Protein AF-A0AAE3R8W6-F1 (afdb_monomer_lite)

Structure (mmCIF, N/CA/C/O backbone):
data_AF-A0AAE3R8W6-F1
#
_entry.id   AF-A0AAE3R8W6-F1
#
loop_
_atom_site.group_PDB
_atom_site.id
_atom_site.type_symbol
_atom_site.label_atom_id
_atom_site.label_alt_id
_atom_site.label_comp_id
_atom_site.label_asym_id
_atom_site.label_entity_id
_atom_site.label_seq_id
_atom_site.pdbx_PDB_ins_code
_atom_site.Cartn_x
_atom_site.Cartn_y
_atom_site.Cartn_z
_atom_site.occupancy
_atom_site.B_iso_or_equiv
_atom_site.auth_seq_id
_atom_site.auth_comp_id
_atom_site.auth_asym_id
_atom_site.auth_atom_id
_atom_site.pdbx_PDB_model_num
ATOM 1 N N . MET A 1 1 ? -7.572 -11.326 -6.631 1.00 65.31 1 MET A N 1
ATOM 2 C CA . MET A 1 1 ? -7.092 -10.525 -5.493 1.00 65.31 1 MET A CA 1
ATOM 3 C C . MET A 1 1 ? -7.971 -9.291 -5.412 1.00 65.31 1 MET A C 1
ATOM 5 O O . MET A 1 1 ? -8.293 -8.747 -6.461 1.00 65.31 1 MET A O 1
ATOM 9 N N . VAL A 1 2 ? -8.434 -8.920 -4.224 1.00 81.94 2 VAL A N 1
ATOM 10 C CA . VAL A 1 2 ? -9.203 -7.689 -3.988 1.00 81.94 2 VAL A CA 1
ATOM 11 C C . VAL A 1 2 ? -8.358 -6.830 -3.065 1.00 81.94 2 VAL A C 1
ATOM 13 O O . VAL A 1 2 ? -8.003 -7.297 -1.988 1.00 81.94 2 VAL A O 1
ATOM 16 N N . TYR A 1 3 ? -8.030 -5.618 -3.500 1.00 90.38 3 TYR A N 1
ATOM 17 C CA . TYR A 1 3 ? -7.248 -4.633 -2.750 1.00 90.38 3 TYR A CA 1
ATOM 18 C C . TYR A 1 3 ? -8.164 -3.510 -2.271 1.00 90.38 3 TYR A C 1
ATOM 20 O O . TYR A 1 3 ? -9.195 -3.260 -2.894 1.00 90.38 3 TYR A O 1
ATOM 28 N N . SER A 1 4 ? -7.791 -2.816 -1.198 1.00 93.12 4 SER A N 1
ATOM 29 C CA . SER A 1 4 ? -8.507 -1.609 -0.782 1.00 93.12 4 SER A CA 1
ATOM 30 C C . SER A 1 4 ? -8.185 -0.451 -1.711 1.00 93.12 4 SER A C 1
ATOM 32 O O . SER A 1 4 ? -9.083 0.268 -2.147 1.00 93.12 4 SER A O 1
ATOM 34 N N . ASP A 1 5 ? -6.906 -0.312 -2.051 1.00 96.25 5 ASP A N 1
ATOM 35 C CA . ASP A 1 5 ? -6.370 0.802 -2.815 1.00 96.25 5 ASP A CA 1
ATOM 36 C C . ASP A 1 5 ? -5.318 0.309 -3.811 1.00 96.25 5 ASP A C 1
ATOM 38 O O . ASP A 1 5 ? -4.538 -0.598 -3.510 1.00 96.25 5 ASP A O 1
ATOM 42 N N . LEU A 1 6 ? -5.295 0.945 -4.981 1.00 96.62 6 LEU A N 1
ATOM 43 C CA . LEU A 1 6 ? -4.269 0.821 -6.011 1.00 96.62 6 LEU A CA 1
ATOM 44 C C . LEU A 1 6 ? -3.619 2.184 -6.237 1.00 96.62 6 LEU A C 1
ATOM 46 O O . LEU A 1 6 ? -4.319 3.165 -6.474 1.00 96.62 6 LEU A O 1
ATOM 50 N N . ILE A 1 7 ? -2.290 2.238 -6.228 1.00 97.94 7 ILE A N 1
ATOM 51 C CA . ILE A 1 7 ? -1.535 3.443 -6.583 1.00 97.94 7 ILE A CA 1
ATOM 52 C C . ILE A 1 7 ? -1.063 3.346 -8.039 1.00 97.94 7 ILE A C 1
ATOM 54 O O . ILE A 1 7 ? -0.250 2.482 -8.387 1.00 97.94 7 ILE A O 1
ATOM 58 N N . LEU A 1 8 ? -1.569 4.233 -8.894 1.00 96.94 8 LEU A N 1
ATOM 59 C CA . LEU A 1 8 ? -1.177 4.346 -10.300 1.00 96.94 8 LEU A CA 1
ATOM 60 C C . LEU A 1 8 ? 0.229 4.953 -10.444 1.00 96.94 8 LEU A C 1
ATOM 62 O O . LEU A 1 8 ? 0.785 5.487 -9.488 1.00 96.94 8 LEU A O 1
ATOM 66 N N . LEU A 1 9 ? 0.820 4.857 -11.638 1.00 96.00 9 LEU A N 1
ATOM 67 C CA . LEU A 1 9 ? 2.201 5.299 -11.902 1.00 96.00 9 LEU A CA 1
ATOM 68 C C . LEU A 1 9 ? 2.436 6.790 -11.602 1.00 96.00 9 LEU A C 1
ATOM 70 O O . LEU A 1 9 ? 3.530 7.172 -11.191 1.00 96.00 9 LEU A O 1
ATOM 74 N N . ASP A 1 10 ? 1.410 7.622 -11.771 1.00 96.38 10 ASP A N 1
ATOM 75 C CA . ASP A 1 10 ? 1.433 9.060 -11.480 1.00 96.38 10 ASP A CA 1
ATOM 76 C C . ASP A 1 10 ? 1.211 9.393 -9.989 1.00 96.38 10 ASP A C 1
ATOM 78 O O . ASP A 1 10 ? 1.188 10.565 -9.621 1.00 96.38 10 ASP A O 1
ATOM 82 N N . GLY A 1 11 ? 1.057 8.380 -9.128 1.00 97.69 11 GLY A N 1
ATOM 83 C CA . GLY A 1 11 ? 0.721 8.533 -7.710 1.00 97.69 11 GLY A CA 1
ATOM 84 C C . GLY A 1 11 ? -0.778 8.646 -7.432 1.00 97.69 11 GLY A C 1
ATOM 85 O O . GLY A 1 11 ? -1.182 8.740 -6.274 1.00 97.69 11 GLY A O 1
ATOM 86 N N . THR A 1 12 ? -1.640 8.606 -8.450 1.00 98.12 12 THR A N 1
ATOM 87 C CA . THR A 1 12 ? -3.086 8.634 -8.229 1.00 98.12 12 THR A CA 1
ATOM 88 C C . THR A 1 12 ? -3.517 7.396 -7.444 1.00 98.12 12 THR A C 1
ATOM 90 O O . THR A 1 12 ? -3.312 6.257 -7.867 1.00 98.12 12 THR A O 1
ATOM 93 N N . ARG A 1 13 ? -4.157 7.618 -6.294 1.00 97.38 13 ARG A N 1
ATOM 94 C CA . ARG A 1 13 ? -4.795 6.576 -5.485 1.00 97.38 13 ARG A CA 1
ATOM 95 C C . ARG A 1 13 ? -6.180 6.259 -6.046 1.00 97.38 13 ARG A C 1
ATOM 97 O O . ARG A 1 13 ? -7.044 7.130 -6.103 1.00 97.38 13 ARG A O 1
ATOM 104 N N . HIS A 1 14 ? -6.416 5.003 -6.399 1.00 96.81 14 HIS A N 1
ATOM 105 C CA . HIS A 1 14 ? -7.735 4.477 -6.726 1.00 96.81 14 HIS 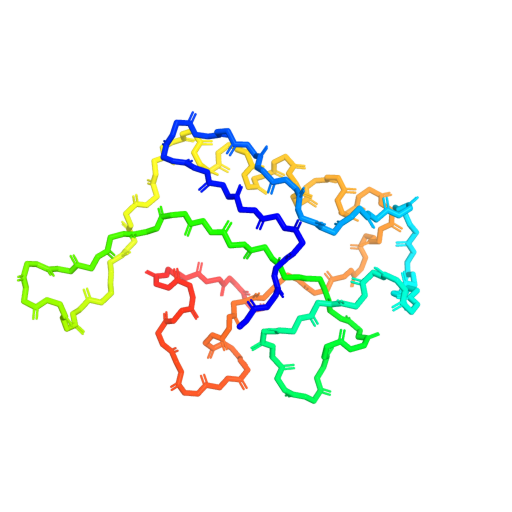A CA 1
ATOM 106 C C . HIS A 1 14 ? -8.231 3.570 -5.597 1.00 96.81 14 HIS A C 1
ATOM 108 O O . HIS A 1 14 ? -7.592 2.567 -5.290 1.00 96.81 14 HIS A O 1
ATOM 114 N N . THR A 1 15 ? -9.372 3.898 -4.991 1.00 95.94 15 THR A N 1
ATOM 115 C CA . THR A 1 15 ? -9.949 3.134 -3.873 1.00 95.94 15 THR A CA 1
ATOM 116 C C . THR A 1 15 ? -11.088 2.244 -4.360 1.00 95.94 15 THR A C 1
ATOM 118 O O . THR A 1 15 ? -12.102 2.745 -4.844 1.00 95.94 15 THR A O 1
ATOM 121 N N . PHE A 1 16 ? -10.944 0.930 -4.186 1.00 94.56 16 PHE A N 1
ATOM 122 C CA . PHE A 1 16 ? -11.987 -0.055 -4.495 1.00 94.56 16 PHE A CA 1
ATOM 123 C C . PHE A 1 16 ? -12.884 -0.339 -3.292 1.00 94.56 16 PHE A C 1
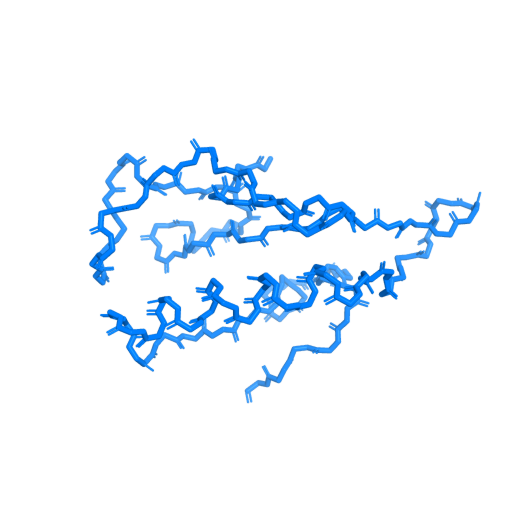ATOM 125 O O . PHE A 1 16 ? -14.097 -0.472 -3.441 1.00 94.56 16 PHE A O 1
ATOM 132 N N . VAL A 1 17 ? -12.284 -0.430 -2.101 1.00 93.81 17 VAL A N 1
ATOM 133 C CA . VAL A 1 17 ? -12.983 -0.742 -0.850 1.00 93.81 17 VAL A CA 1
ATOM 134 C C . VAL A 1 17 ? -12.762 0.403 0.125 1.00 93.81 17 VAL A C 1
ATOM 136 O O . VAL A 1 17 ? -11.644 0.652 0.583 1.00 93.81 17 VAL A O 1
ATOM 139 N N . LYS A 1 18 ? -13.840 1.130 0.420 1.00 92.06 18 LYS A N 1
ATOM 140 C CA . LYS A 1 18 ? -13.809 2.220 1.395 1.00 92.06 18 LYS A CA 1
ATOM 141 C C . LYS A 1 18 ? -13.692 1.640 2.795 1.00 92.06 18 LYS A C 1
ATOM 143 O O . LYS A 1 18 ? -14.381 0.677 3.101 1.00 92.06 18 LYS A O 1
ATOM 148 N N . HIS A 1 19 ? -12.845 2.268 3.601 1.00 90.19 19 HIS A N 1
ATOM 149 C CA . HIS A 1 19 ? -12.708 1.962 5.016 1.00 90.19 19 HIS A CA 1
ATOM 150 C C . HIS A 1 19 ? -13.287 3.116 5.835 1.00 90.19 19 HIS A C 1
ATOM 152 O O . HIS A 1 19 ? -13.182 4.279 5.431 1.00 90.19 19 HIS A O 1
ATOM 158 N N . ASN A 1 20 ? -13.905 2.795 6.963 1.00 94.12 20 ASN A N 1
ATOM 159 C CA . ASN A 1 20 ? -14.456 3.745 7.922 1.00 94.12 20 ASN A CA 1
ATOM 160 C C . ASN A 1 20 ? -13.361 4.378 8.819 1.00 94.12 20 ASN A C 1
ATOM 162 O O . ASN A 1 20 ? -13.647 5.316 9.561 1.00 94.12 20 ASN A O 1
ATOM 166 N N . ASN A 1 21 ? -12.109 3.921 8.663 1.00 92.12 21 ASN A N 1
ATOM 167 C CA . ASN A 1 21 ? -10.907 4.363 9.374 1.00 92.12 21 ASN A CA 1
ATOM 168 C C . ASN A 1 21 ? -10.935 4.082 10.884 1.00 92.12 21 ASN A C 1
ATOM 170 O O . ASN A 1 21 ? -10.461 4.899 11.675 1.00 92.12 21 ASN A O 1
ATOM 174 N N . ASP A 1 22 ? -11.470 2.932 11.287 1.00 92.06 22 A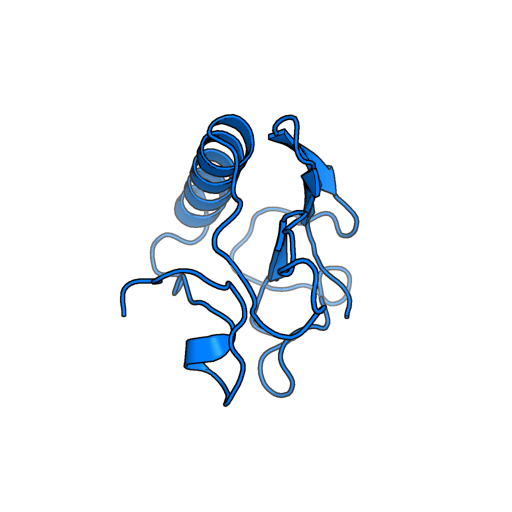SP A N 1
ATOM 175 C CA . ASP A 1 22 ? -11.275 2.389 12.626 1.00 92.06 22 ASP A CA 1
ATOM 176 C C . ASP A 1 22 ? -10.285 1.199 12.634 1.00 92.06 22 ASP A C 1
ATOM 178 O O . ASP A 1 22 ? -9.547 0.960 11.677 1.00 92.06 22 ASP A O 1
ATOM 182 N N . HIS A 1 23 ? -10.165 0.527 13.780 1.00 91.94 23 HIS A N 1
ATOM 183 C CA . HIS A 1 23 ? -9.191 -0.547 14.014 1.00 91.94 23 HIS A CA 1
ATOM 184 C C . HIS A 1 23 ? -9.761 -1.952 13.763 1.00 91.94 23 HIS A C 1
ATOM 186 O O . HIS A 1 23 ? -9.106 -2.951 14.078 1.00 91.94 23 HIS A O 1
ATOM 192 N N . VAL A 1 24 ? -10.984 -2.039 13.247 1.00 91.69 24 VAL A N 1
ATOM 193 C CA . VAL A 1 24 ? -11.708 -3.270 12.947 1.00 91.69 24 VAL A CA 1
ATOM 194 C C . VAL A 1 24 ? -11.842 -3.378 11.428 1.00 91.69 24 VAL A C 1
ATOM 196 O O . VAL A 1 24 ? -11.937 -2.380 10.733 1.00 91.69 24 VAL A O 1
ATOM 199 N N . ILE A 1 25 ? -11.796 -4.601 10.895 1.00 92.69 25 ILE A N 1
ATOM 200 C CA . ILE A 1 25 ? -12.161 -4.848 9.496 1.00 92.69 25 ILE A CA 1
ATOM 201 C C . ILE A 1 25 ? -13.617 -5.292 9.490 1.00 92.69 25 ILE A C 1
ATOM 203 O O . ILE A 1 25 ? -13.937 -6.432 9.845 1.00 92.69 25 ILE A O 1
ATOM 207 N N . ASP A 1 26 ? -14.503 -4.383 9.104 1.00 94.25 26 ASP A N 1
ATOM 208 C CA . ASP A 1 26 ? -15.914 -4.690 8.947 1.00 94.25 26 ASP A CA 1
ATOM 209 C C . ASP A 1 26 ? -16.145 -5.647 7.771 1.00 94.25 26 ASP A C 1
ATOM 211 O O . ASP A 1 26 ? -15.372 -5.737 6.815 1.00 94.25 26 ASP A O 1
ATOM 215 N N . SER A 1 27 ? -17.281 -6.348 7.788 1.00 93.50 27 SER A N 1
ATOM 216 C CA . SER A 1 27 ? -17.641 -7.299 6.723 1.00 93.50 27 SER A CA 1
ATOM 217 C C . SER A 1 27 ? -17.636 -6.697 5.305 1.00 93.50 27 SER A C 1
ATOM 219 O O . SER A 1 27 ? -17.387 -7.424 4.344 1.00 93.50 27 SER A O 1
ATOM 221 N N . PHE A 1 28 ? -17.876 -5.387 5.166 1.00 92.06 28 PHE A N 1
ATOM 222 C CA . PHE A 1 28 ? -17.835 -4.671 3.884 1.00 92.06 28 PHE A CA 1
ATOM 223 C C . PHE A 1 28 ? -16.433 -4.159 3.505 1.00 92.06 28 PHE A C 1
ATOM 225 O O . PHE A 1 28 ? -16.238 -3.724 2.371 1.00 92.06 28 PHE A O 1
ATOM 232 N N . GLU A 1 29 ? -15.468 -4.219 4.424 1.00 94.50 29 GLU A N 1
ATOM 233 C CA . GLU A 1 29 ? -14.082 -3.760 4.248 1.00 94.50 29 GLU A CA 1
ATOM 234 C C . GLU A 1 29 ? -13.125 -4.898 3.881 1.00 94.50 29 GLU A C 1
ATOM 236 O O . GLU A 1 29 ? -11.976 -4.665 3.497 1.00 94.50 29 GLU A O 1
ATOM 241 N N . VAL A 1 30 ? -13.601 -6.144 3.966 1.00 93.19 30 VAL A N 1
ATOM 242 C CA . VAL A 1 30 ? -12.801 -7.337 3.694 1.00 93.19 30 VAL A CA 1
ATOM 243 C C . VAL A 1 30 ? -12.205 -7.280 2.289 1.00 93.19 30 VAL A C 1
ATOM 245 O O . VAL A 1 30 ? -12.896 -7.208 1.271 1.00 93.19 30 VAL A O 1
ATOM 248 N N . THR A 1 31 ? -10.882 -7.392 2.242 1.00 92.44 31 THR A N 1
ATOM 249 C CA . THR A 1 31 ? -10.088 -7.481 1.016 1.00 92.44 31 THR A CA 1
ATOM 250 C C . THR A 1 31 ? -9.443 -8.865 0.927 1.00 92.44 31 THR A C 1
ATOM 252 O O . THR A 1 31 ? -9.273 -9.552 1.928 1.00 92.44 31 THR A O 1
ATOM 255 N N . ASN A 1 32 ? -9.119 -9.324 -0.282 1.00 88.44 32 ASN A N 1
ATOM 256 C CA . ASN A 1 32 ? -8.713 -10.707 -0.539 1.00 88.44 32 ASN A CA 1
ATOM 257 C C . ASN A 1 32 ? -7.372 -10.753 -1.268 1.00 88.44 32 ASN A C 1
ATOM 259 O O . ASN A 1 32 ? -7.349 -10.850 -2.497 1.00 88.44 32 ASN A O 1
ATOM 263 N N . ASP A 1 33 ? -6.267 -10.726 -0.529 1.00 85.00 33 ASP A N 1
ATOM 264 C CA . ASP A 1 33 ? -4.925 -10.876 -1.109 1.00 85.00 33 ASP A CA 1
ATOM 265 C C . ASP A 1 33 ? -4.091 -11.937 -0.382 1.00 85.00 33 ASP A C 1
ATOM 267 O O . ASP A 1 33 ? -3.396 -12.705 -1.049 1.00 85.00 33 ASP A O 1
ATOM 271 N N . MET A 1 34 ? -4.235 -12.076 0.944 1.00 85.38 34 MET A N 1
ATOM 272 C CA . MET A 1 34 ? -3.500 -13.062 1.738 1.00 85.38 34 MET A CA 1
ATOM 273 C C . MET A 1 34 ? -4.432 -14.042 2.479 1.00 85.38 34 MET A C 1
ATOM 275 O O . MET A 1 34 ? -5.041 -13.746 3.511 1.00 85.38 34 MET A O 1
ATOM 279 N N . ALA A 1 35 ? -4.507 -15.268 1.951 1.00 86.62 35 ALA A N 1
ATOM 280 C CA . ALA A 1 35 ? -5.263 -16.366 2.543 1.00 86.62 35 ALA A CA 1
ATOM 281 C C . ALA A 1 35 ? -4.902 -16.594 4.025 1.00 86.62 35 ALA A C 1
ATOM 283 O O . ALA A 1 35 ? -3.740 -16.754 4.386 1.00 86.62 35 ALA A O 1
ATOM 284 N N . GLY A 1 36 ? -5.925 -16.654 4.880 1.00 89.06 36 GLY A N 1
ATOM 285 C CA . GLY A 1 36 ? -5.775 -16.896 6.317 1.00 89.06 36 GLY A CA 1
ATOM 286 C C . GLY A 1 36 ? -5.691 -15.638 7.183 1.00 89.06 36 GLY A C 1
ATOM 287 O O . GLY A 1 36 ? -5.886 -15.757 8.388 1.00 89.06 36 GLY A O 1
ATOM 288 N N . ILE A 1 37 ? -5.478 -14.448 6.601 1.00 90.56 37 ILE A N 1
ATOM 289 C CA . ILE A 1 37 ? -5.447 -13.181 7.360 1.00 90.56 37 ILE A CA 1
ATOM 290 C C . ILE A 1 37 ? -6.341 -12.068 6.790 1.00 90.56 37 ILE A C 1
ATOM 292 O O . ILE A 1 37 ? -6.414 -11.004 7.385 1.00 90.56 37 ILE A O 1
ATOM 296 N N . ASN A 1 38 ? -7.089 -12.319 5.709 1.00 90.94 38 ASN A N 1
ATOM 297 C CA . ASN A 1 38 ? -7.960 -11.325 5.054 1.00 90.94 38 ASN A CA 1
ATOM 298 C C . ASN A 1 38 ? -8.949 -10.587 5.984 1.00 90.94 38 ASN A C 1
ATOM 300 O O . ASN A 1 38 ? -9.317 -9.455 5.701 1.00 90.94 38 ASN A O 1
ATOM 304 N N . LEU A 1 39 ? -9.403 -11.221 7.072 1.00 92.06 39 LEU A N 1
ATOM 305 C CA . LEU A 1 39 ? -10.344 -10.620 8.034 1.00 92.06 39 LEU A CA 1
ATOM 306 C C . LEU A 1 39 ? -9.672 -9.676 9.042 1.00 92.06 39 LEU A C 1
ATOM 308 O O . LEU A 1 39 ? -10.351 -9.080 9.867 1.00 92.06 39 LEU A O 1
ATOM 312 N N . ILE A 1 40 ? -8.343 -9.589 9.021 1.00 91.62 40 ILE A N 1
ATOM 313 C CA . ILE A 1 40 ? -7.542 -8.759 9.928 1.00 91.62 40 ILE A CA 1
ATOM 314 C C . ILE A 1 40 ? -6.511 -7.919 9.164 1.00 91.62 40 ILE A C 1
ATOM 316 O O . ILE A 1 40 ? -5.601 -7.356 9.771 1.00 91.62 40 ILE A O 1
ATOM 320 N N . SER A 1 41 ? -6.604 -7.870 7.832 1.00 93.00 41 SER A N 1
ATOM 321 C CA . SER A 1 41 ? -5.654 -7.165 6.980 1.00 93.00 41 SER A CA 1
ATOM 322 C C . SER A 1 41 ? -6.351 -6.296 5.941 1.00 93.00 41 SER A C 1
ATOM 324 O O . SER A 1 41 ? -7.347 -6.671 5.326 1.00 93.00 41 SER A O 1
ATOM 326 N N . ARG A 1 42 ? -5.746 -5.132 5.706 1.00 92.88 42 ARG A N 1
ATOM 327 C CA . ARG A 1 42 ? -6.034 -4.252 4.577 1.00 92.88 42 ARG A CA 1
ATOM 328 C C . ARG A 1 42 ? -4.923 -4.398 3.545 1.00 92.88 42 ARG A C 1
ATOM 330 O O . ARG A 1 42 ? -3.746 -4.393 3.902 1.00 92.88 42 ARG A O 1
ATOM 337 N N . HIS A 1 43 ? -5.282 -4.511 2.269 1.00 94.50 43 HIS A N 1
ATOM 338 C CA . HIS A 1 43 ? -4.313 -4.754 1.200 1.00 94.50 43 HIS A CA 1
ATOM 339 C C . HIS A 1 43 ? -4.176 -3.542 0.273 1.00 94.50 43 HIS A C 1
ATOM 341 O O . HIS A 1 43 ? -5.110 -3.200 -0.450 1.00 94.50 43 HIS A O 1
ATOM 347 N N . LEU A 1 44 ? -2.991 -2.931 0.265 1.00 94.44 44 LEU A N 1
ATOM 348 C CA . LEU A 1 44 ? -2.591 -1.857 -0.645 1.00 94.44 44 LEU A CA 1
ATOM 349 C C . LEU A 1 44 ? -1.753 -2.441 -1.786 1.00 94.44 44 LEU A C 1
ATOM 351 O O . LEU A 1 44 ? -0.805 -3.186 -1.532 1.00 94.44 44 LEU A O 1
ATOM 355 N N . CYS A 1 45 ? -2.055 -2.076 -3.029 1.00 94.94 45 CYS A N 1
ATOM 356 C CA . CYS A 1 45 ? -1.220 -2.410 -4.178 1.00 94.94 45 CYS A CA 1
ATOM 357 C C . CYS A 1 45 ? -0.774 -1.160 -4.941 1.00 94.94 45 CYS A C 1
ATOM 359 O O . CYS A 1 45 ? -1.318 -0.067 -4.788 1.00 94.94 45 CYS A O 1
ATOM 361 N N . TYR A 1 46 ? 0.246 -1.320 -5.774 1.00 95.31 46 TYR A N 1
ATOM 362 C CA . TYR A 1 46 ? 0.724 -0.289 -6.686 1.00 95.31 46 TYR A CA 1
ATOM 363 C C . TYR A 1 46 ? 0.928 -0.909 -8.069 1.00 95.31 46 TYR A C 1
ATOM 365 O O . TYR A 1 46 ? 1.182 -2.110 -8.186 1.00 95.31 46 TYR A O 1
ATOM 373 N N . VAL A 1 47 ? 0.796 -0.102 -9.122 1.00 93.31 47 VAL A N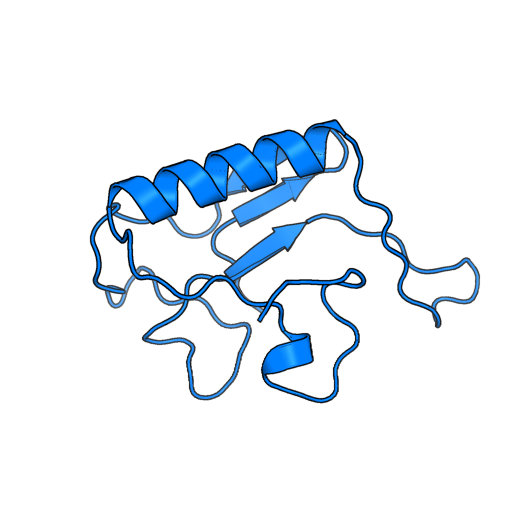 1
ATOM 374 C CA . VAL A 1 47 ? 1.128 -0.534 -10.483 1.00 93.31 47 VAL A CA 1
ATOM 375 C C . VAL A 1 47 ? 2.643 -0.671 -10.576 1.00 93.31 47 VAL A C 1
ATOM 377 O O . VAL A 1 47 ? 3.355 0.330 -10.523 1.00 93.31 47 VAL A O 1
ATOM 380 N N . GLY A 1 48 ? 3.115 -1.910 -10.668 1.00 86.69 48 GLY A N 1
ATOM 381 C CA . GLY A 1 48 ? 4.522 -2.242 -10.843 1.00 86.69 48 GLY A CA 1
ATOM 382 C C . GLY A 1 48 ? 4.805 -2.821 -12.224 1.00 86.69 48 GLY A C 1
ATOM 383 O O . GLY A 1 48 ? 3.904 -3.299 -12.915 1.00 86.69 48 GLY A O 1
ATOM 384 N N . GLU A 1 49 ? 6.073 -2.801 -12.599 1.00 79.06 49 GLU A N 1
ATOM 385 C CA . GLU A 1 49 ? 6.582 -3.430 -13.805 1.00 79.06 49 GLU A CA 1
ATOM 386 C C . GLU A 1 49 ? 7.204 -4.791 -13.483 1.00 79.06 49 GLU A C 1
ATOM 388 O O . GLU A 1 49 ? 7.620 -5.103 -12.363 1.00 79.06 49 GLU A O 1
ATOM 393 N N . ILE A 1 50 ? 7.267 -5.615 -14.515 1.00 78.31 50 ILE A N 1
ATOM 394 C CA . ILE A 1 50 ? 8.035 -6.848 -14.554 1.00 78.31 50 ILE A CA 1
ATOM 395 C C . ILE A 1 50 ? 9.067 -6.677 -15.669 1.00 78.31 50 ILE A C 1
ATOM 397 O O . ILE A 1 50 ? 8.828 -5.920 -16.611 1.00 78.31 50 ILE A O 1
ATOM 401 N N . ASP A 1 51 ? 10.228 -7.319 -15.556 1.00 76.06 51 ASP A N 1
ATOM 402 C CA . ASP A 1 51 ? 11.247 -7.244 -16.604 1.00 76.06 51 ASP A CA 1
ATOM 403 C C . ASP A 1 51 ? 10.686 -7.619 -17.992 1.00 76.06 51 ASP A C 1
ATOM 405 O O . ASP A 1 51 ? 9.641 -8.255 -18.119 1.00 76.06 51 ASP A O 1
ATOM 409 N N . SER A 1 52 ? 11.397 -7.266 -19.064 1.00 73.94 52 SER A N 1
ATOM 410 C CA . SER A 1 52 ? 10.954 -7.532 -20.444 1.00 73.94 52 SER A CA 1
ATOM 411 C C . SER A 1 52 ? 10.732 -9.018 -20.756 1.00 73.94 52 SER A C 1
ATOM 413 O O . SER A 1 52 ? 10.070 -9.352 -21.737 1.00 73.94 52 SER A O 1
ATOM 415 N N . SER A 1 53 ? 11.274 -9.916 -19.926 1.00 78.00 53 SER A N 1
ATOM 416 C CA . SER A 1 53 ? 11.050 -11.358 -20.020 1.00 78.00 53 SER A CA 1
ATOM 417 C C . SER A 1 53 ? 9.802 -11.847 -19.270 1.00 78.00 53 SER A C 1
ATOM 419 O O . SER A 1 53 ? 9.461 -13.027 -19.372 1.00 78.00 53 SER A O 1
ATOM 421 N N . HIS A 1 54 ? 9.109 -10.954 -18.556 1.00 69.38 54 HIS A N 1
ATOM 422 C CA . HIS A 1 54 ? 7.975 -11.217 -17.672 1.00 69.38 54 HIS A CA 1
ATOM 423 C C . HIS A 1 54 ? 8.273 -12.285 -16.600 1.00 69.38 54 HIS A C 1
ATOM 425 O O . HIS A 1 54 ? 7.403 -13.086 -16.248 1.00 69.38 54 HIS A O 1
ATOM 431 N N . LYS A 1 55 ? 9.501 -12.323 -16.072 1.00 74.75 55 LYS A N 1
ATOM 432 C CA . LYS A 1 55 ? 9.946 -13.307 -15.067 1.00 74.75 55 LYS A CA 1
ATOM 433 C C . LYS A 1 55 ? 10.469 -12.687 -13.783 1.00 74.75 55 LYS A C 1
ATOM 435 O O . LYS A 1 55 ? 10.322 -13.306 -12.731 1.00 74.75 55 LYS A O 1
ATOM 440 N N . ILE A 1 56 ? 11.103 -11.520 -13.858 1.00 76.50 56 ILE A N 1
ATOM 441 C CA . ILE A 1 56 ? 11.770 -10.896 -12.717 1.00 76.50 56 ILE A CA 1
ATOM 442 C C . ILE A 1 56 ? 10.940 -9.694 -12.260 1.00 76.50 56 ILE A C 1
ATOM 444 O O . ILE A 1 56 ? 10.858 -8.699 -12.982 1.00 76.50 56 ILE A O 1
ATOM 448 N N . PRO A 1 57 ? 10.317 -9.768 -11.074 1.00 79.75 57 PRO A N 1
ATOM 449 C CA . PRO A 1 57 ? 9.656 -8.620 -10.478 1.00 79.75 57 PRO A CA 1
ATOM 450 C C . PRO A 1 57 ? 10.696 -7.582 -10.042 1.00 79.75 57 PRO A C 1
ATOM 452 O O . PRO A 1 57 ? 11.695 -7.930 -9.411 1.00 79.75 57 PRO A O 1
ATOM 455 N N . LEU A 1 58 ? 10.451 -6.314 -10.372 1.00 84.56 58 LEU A N 1
ATOM 456 C CA . LEU A 1 58 ? 11.350 -5.197 -10.081 1.00 84.56 58 LEU A CA 1
ATOM 457 C C . LEU A 1 58 ? 10.671 -4.204 -9.130 1.00 84.56 58 LEU A C 1
ATOM 459 O O . LEU A 1 58 ? 9.455 -4.009 -9.189 1.00 84.56 58 LEU A O 1
ATOM 463 N N . ASP A 1 59 ? 11.452 -3.546 -8.269 1.00 89.69 59 ASP A N 1
ATOM 464 C CA . ASP A 1 59 ? 10.977 -2.333 -7.597 1.00 89.69 59 ASP A CA 1
ATOM 465 C C . ASP A 1 59 ? 10.971 -1.189 -8.614 1.00 89.69 59 ASP A C 1
ATOM 467 O O . ASP A 1 59 ? 11.987 -0.539 -8.856 1.00 89.69 59 ASP A O 1
ATOM 471 N N . SER A 1 60 ? 9.824 -0.989 -9.256 1.00 90.62 60 SER A N 1
ATOM 472 C CA . SER A 1 60 ? 9.607 0.044 -10.269 1.00 90.62 60 SER A CA 1
ATOM 473 C C . SER A 1 60 ? 8.789 1.222 -9.735 1.00 90.62 60 SER A C 1
ATOM 475 O O . SER A 1 60 ? 8.141 1.920 -10.516 1.00 90.62 60 SER A O 1
ATOM 477 N N . ARG A 1 61 ? 8.719 1.404 -8.409 1.00 95.12 61 ARG A N 1
ATOM 478 C CA . ARG A 1 61 ? 7.883 2.460 -7.832 1.00 95.12 61 ARG A CA 1
ATOM 479 C C . ARG A 1 61 ? 8.402 3.832 -8.240 1.00 95.12 61 ARG A C 1
ATOM 481 O O . ARG A 1 61 ? 9.582 4.141 -8.075 1.00 95.12 61 ARG A O 1
ATOM 488 N N . THR A 1 62 ? 7.502 4.680 -8.722 1.00 96.25 62 THR A N 1
ATOM 489 C CA . THR A 1 62 ? 7.805 6.092 -8.961 1.00 96.25 62 THR A CA 1
ATOM 490 C C . THR A 1 62 ? 7.885 6.855 -7.638 1.00 96.25 62 THR A C 1
ATOM 492 O O . THR A 1 62 ? 7.354 6.426 -6.609 1.00 96.25 62 THR A O 1
ATOM 495 N N . LEU A 1 63 ? 8.520 8.030 -7.646 1.00 97.62 63 LEU A N 1
ATOM 496 C CA . LEU A 1 63 ? 8.558 8.901 -6.464 1.00 97.62 63 LEU A CA 1
ATOM 497 C C . LEU A 1 63 ? 7.148 9.308 -6.016 1.00 97.62 63 LEU A C 1
ATOM 499 O O . LEU A 1 63 ? 6.886 9.400 -4.818 1.00 97.62 63 LEU A O 1
ATOM 503 N N . GLN A 1 64 ? 6.235 9.505 -6.969 1.00 97.88 64 GLN A N 1
ATOM 504 C CA . GLN A 1 64 ? 4.837 9.816 -6.689 1.00 97.88 64 GLN A CA 1
ATOM 505 C C . GLN A 1 64 ? 4.150 8.639 -5.992 1.00 97.88 64 GLN A C 1
ATOM 507 O O . GLN A 1 64 ? 3.506 8.837 -4.967 1.00 97.88 64 GLN A O 1
ATOM 512 N N . GLN A 1 65 ? 4.365 7.407 -6.468 1.00 98.06 65 GLN A N 1
ATOM 513 C CA . GLN A 1 65 ? 3.831 6.213 -5.811 1.00 98.06 65 GLN A CA 1
ATOM 514 C C . GLN A 1 65 ? 4.346 6.047 -4.380 1.00 98.06 65 GLN A C 1
ATOM 516 O O . GLN A 1 65 ? 3.572 5.702 -3.488 1.00 98.06 65 GLN A O 1
ATOM 521 N N . ILE A 1 66 ? 5.638 6.298 -4.152 1.00 97.62 66 ILE A N 1
ATOM 522 C CA . ILE A 1 66 ? 6.237 6.245 -2.813 1.00 97.62 66 ILE A CA 1
ATOM 523 C C . ILE A 1 66 ? 5.592 7.291 -1.900 1.00 97.62 66 ILE A C 1
ATOM 525 O O . ILE A 1 66 ? 5.208 6.949 -0.784 1.00 97.62 66 ILE A O 1
ATOM 529 N N . SER A 1 67 ? 5.426 8.530 -2.374 1.00 98.31 67 SER A N 1
ATOM 530 C CA . SER A 1 67 ? 4.773 9.597 -1.604 1.00 98.31 67 SER A CA 1
ATOM 531 C C . SER A 1 67 ? 3.359 9.196 -1.188 1.00 98.31 67 SER A C 1
ATOM 533 O O . SER A 1 67 ? 3.038 9.206 -0.005 1.00 98.31 67 SER A O 1
ATOM 535 N N . THR A 1 68 ? 2.541 8.743 -2.137 1.00 98.44 68 THR A N 1
ATOM 536 C CA . THR A 1 68 ? 1.166 8.313 -1.860 1.00 98.44 68 THR A CA 1
ATOM 537 C C . THR A 1 68 ? 1.113 7.112 -0.919 1.00 98.44 68 THR A C 1
ATOM 539 O O . THR A 1 68 ? 0.234 7.026 -0.067 1.00 98.44 68 THR A O 1
ATOM 542 N N . MET A 1 69 ? 2.053 6.172 -1.041 1.00 97.62 69 MET A N 1
ATOM 543 C CA . MET A 1 69 ? 2.144 5.028 -0.134 1.00 97.62 69 MET A CA 1
ATOM 544 C C . MET A 1 69 ? 2.464 5.468 1.298 1.00 97.62 69 MET A C 1
ATOM 546 O O . MET A 1 69 ? 1.868 4.938 2.234 1.00 97.62 69 MET A O 1
ATOM 550 N N . ILE A 1 70 ? 3.363 6.443 1.472 1.00 97.75 70 ILE A N 1
ATOM 551 C CA . ILE A 1 70 ? 3.674 7.038 2.779 1.00 97.75 70 ILE A CA 1
ATOM 552 C C . ILE A 1 70 ? 2.431 7.708 3.368 1.00 97.75 70 ILE A C 1
ATOM 554 O O . ILE A 1 70 ? 2.126 7.460 4.532 1.00 97.75 70 ILE A O 1
ATOM 558 N N . ASP A 1 71 ? 1.691 8.481 2.571 1.00 98.06 71 ASP A N 1
ATOM 559 C CA . ASP A 1 71 ? 0.468 9.152 3.026 1.00 98.06 71 ASP A CA 1
ATOM 560 C C . ASP A 1 71 ? -0.583 8.137 3.498 1.00 98.06 71 ASP A C 1
ATOM 562 O O . ASP A 1 71 ? -1.109 8.257 4.603 1.00 98.06 71 ASP A O 1
ATOM 566 N N . ILE A 1 72 ? -0.823 7.073 2.721 1.00 96.88 72 ILE A N 1
ATOM 567 C CA . ILE A 1 72 ? -1.766 6.003 3.090 1.00 96.88 72 ILE A CA 1
ATOM 568 C C . ILE A 1 72 ? -1.322 5.292 4.375 1.00 96.88 72 ILE A C 1
ATOM 570 O O . ILE A 1 72 ? -2.146 5.029 5.249 1.00 96.88 72 ILE A O 1
ATOM 574 N N . ILE A 1 73 ? -0.032 4.970 4.514 1.00 96.31 73 ILE A N 1
ATOM 575 C CA . ILE A 1 73 ? 0.491 4.345 5.738 1.00 96.31 73 ILE A CA 1
ATOM 576 C C . ILE A 1 73 ? 0.322 5.296 6.931 1.00 96.31 73 ILE A C 1
ATOM 578 O O . ILE A 1 73 ? -0.090 4.855 8.001 1.00 96.31 73 ILE A O 1
ATOM 582 N N . GLY A 1 74 ? 0.587 6.591 6.748 1.00 97.00 74 GLY A N 1
ATOM 583 C CA . GLY A 1 74 ? 0.386 7.618 7.768 1.00 97.00 74 GLY A CA 1
ATOM 584 C C . GLY A 1 74 ? -1.071 7.728 8.217 1.00 97.00 74 GLY A C 1
ATOM 585 O O . GLY A 1 74 ? -1.331 7.761 9.419 1.00 97.00 74 GLY A O 1
AT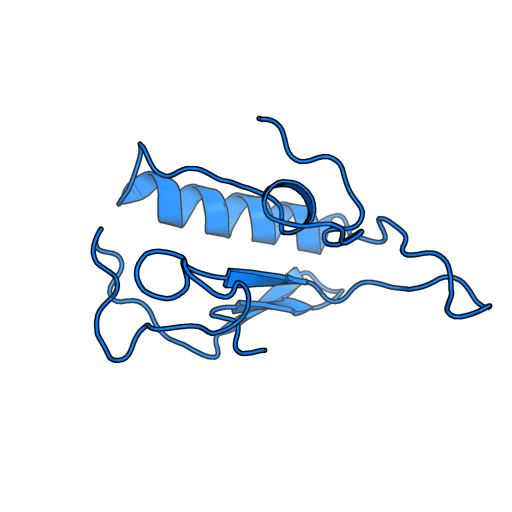OM 586 N N . GLU A 1 75 ? -2.021 7.708 7.276 1.00 95.94 75 GLU A N 1
ATOM 587 C CA . GLU A 1 75 ? -3.457 7.645 7.576 1.00 95.94 75 GLU A CA 1
ATOM 588 C C . GLU A 1 75 ? -3.775 6.429 8.456 1.00 95.94 75 GLU A C 1
ATOM 590 O O . GLU A 1 75 ? -4.389 6.585 9.510 1.00 95.94 75 GLU A O 1
ATOM 595 N N . VAL A 1 76 ? -3.321 5.233 8.054 1.00 95.31 76 VAL A N 1
ATOM 596 C CA . VAL A 1 76 ? -3.562 3.974 8.782 1.00 95.31 76 VAL A CA 1
ATOM 597 C C . VAL A 1 76 ? -2.988 4.017 10.195 1.00 95.31 76 VAL A C 1
ATOM 599 O O . VAL A 1 76 ? -3.675 3.673 11.157 1.00 95.31 76 VAL A O 1
ATOM 602 N N . LEU A 1 77 ? -1.744 4.469 10.338 1.00 95.75 77 LEU A N 1
ATOM 603 C CA . LEU A 1 77 ? -1.094 4.602 11.640 1.00 95.75 77 LEU A CA 1
ATOM 604 C C . LEU A 1 77 ? -1.790 5.642 12.532 1.00 95.75 77 LEU A C 1
ATOM 606 O O . LEU A 1 77 ? -1.710 5.538 13.754 1.00 95.75 77 LEU A O 1
ATOM 610 N N . GLY A 1 78 ? -2.504 6.607 11.945 1.00 96.31 78 GLY A N 1
ATOM 611 C CA . GLY A 1 78 ? -3.287 7.599 12.676 1.00 96.31 78 GLY A CA 1
ATOM 612 C C . GLY A 1 78 ? -4.441 7.003 13.487 1.00 96.31 78 GLY A C 1
ATOM 613 O O . GLY A 1 78 ? -4.708 7.480 14.589 1.00 96.31 78 GLY A O 1
ATOM 614 N N . TYR A 1 79 ? -5.101 5.953 12.985 1.00 94.25 79 TYR A N 1
ATOM 615 C CA . TYR A 1 79 ? -6.212 5.288 13.685 1.00 94.25 79 TYR A CA 1
ATOM 616 C C . TYR A 1 79 ? -5.869 3.892 14.226 1.00 94.25 79 TYR A C 1
ATOM 618 O O . TYR A 1 79 ? -6.528 3.426 15.154 1.00 94.25 79 TYR A O 1
ATOM 626 N N . THR A 1 80 ? -4.811 3.246 13.724 1.00 94.88 80 THR A N 1
ATOM 627 C CA . THR A 1 80 ? -4.284 1.976 14.255 1.00 94.88 80 THR A CA 1
ATOM 628 C C . THR A 1 80 ? -2.755 2.039 14.399 1.00 94.88 80 THR A C 1
ATOM 630 O O . THR A 1 80 ? -2.023 1.437 13.611 1.00 94.88 80 THR A O 1
ATOM 633 N N . PRO A 1 81 ? -2.223 2.730 15.424 1.00 95.00 81 PRO A N 1
ATOM 634 C CA . PRO A 1 81 ? -0.786 3.021 15.542 1.00 95.00 81 PRO A CA 1
ATOM 635 C C . PRO A 1 81 ? 0.102 1.789 15.753 1.00 95.00 81 PRO A C 1
ATOM 637 O O . PRO A 1 81 ? 1.291 1.826 15.454 1.00 95.00 81 PRO A O 1
ATOM 640 N N . ASN A 1 82 ? -0.468 0.693 16.257 1.00 93.75 82 ASN A N 1
ATOM 641 C CA . ASN A 1 82 ? 0.258 -0.548 16.535 1.00 93.75 82 ASN A CA 1
ATOM 642 C C . ASN A 1 82 ? 0.099 -1.594 15.418 1.00 93.75 82 ASN A C 1
ATOM 644 O O . ASN A 1 82 ? 0.448 -2.758 15.623 1.00 93.75 82 ASN A O 1
ATOM 648 N N . VAL A 1 83 ? -0.480 -1.227 14.265 1.00 94.88 83 VAL A N 1
ATOM 649 C CA . VAL A 1 83 ? -0.656 -2.170 13.156 1.00 94.88 83 VAL A CA 1
ATOM 650 C C . VA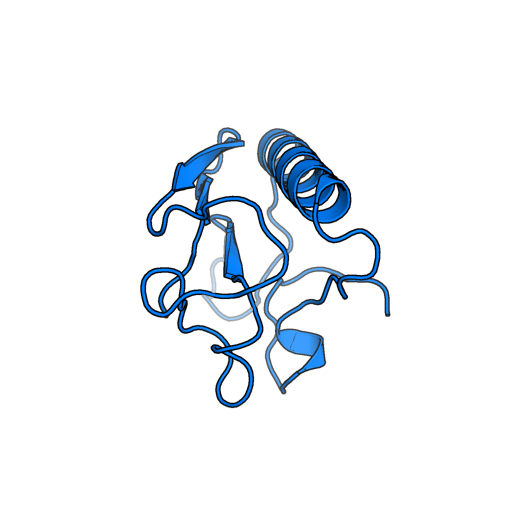L A 1 83 ? 0.698 -2.607 12.603 1.00 94.88 83 VAL A C 1
ATOM 652 O O . VAL A 1 83 ? 1.645 -1.827 12.509 1.00 94.88 83 VAL A O 1
ATOM 655 N N . LYS A 1 84 ? 0.781 -3.867 12.178 1.00 94.75 84 LYS A N 1
ATOM 656 C CA . LYS A 1 84 ? 1.943 -4.365 11.449 1.00 94.75 84 LYS A CA 1
ATOM 657 C C . LYS A 1 84 ? 1.845 -3.959 9.977 1.00 94.75 84 LYS A C 1
ATOM 659 O O . LYS A 1 84 ? 0.919 -4.378 9.287 1.00 94.75 84 LYS A O 1
ATOM 664 N N . ILE A 1 85 ? 2.834 -3.215 9.487 1.00 95.19 85 ILE A N 1
ATOM 665 C CA . ILE A 1 85 ? 3.040 -2.998 8.050 1.00 95.19 85 ILE A CA 1
ATOM 666 C C . ILE A 1 85 ? 3.926 -4.124 7.528 1.00 95.19 85 ILE A C 1
ATOM 668 O O . ILE A 1 85 ? 5.002 -4.363 8.070 1.00 95.19 85 ILE A O 1
ATOM 672 N N . ALA A 1 86 ? 3.466 -4.842 6.507 1.00 94.62 86 ALA A N 1
ATOM 673 C CA . ALA A 1 86 ? 4.178 -6.006 6.006 1.00 94.62 86 ALA A CA 1
ATOM 674 C C . ALA A 1 86 ? 3.956 -6.231 4.505 1.00 94.62 86 ALA A C 1
ATOM 676 O O . ALA A 1 86 ? 2.908 -5.903 3.950 1.00 94.62 86 ALA A O 1
ATOM 677 N N . GLY A 1 87 ? 4.967 -6.800 3.853 1.00 93.38 87 GLY A N 1
ATOM 678 C CA . GLY A 1 87 ? 4.924 -7.252 2.470 1.00 93.38 87 GLY A CA 1
ATOM 679 C C . GLY A 1 87 ? 4.341 -8.659 2.348 1.00 93.38 87 GLY A C 1
ATOM 680 O O . GLY A 1 87 ? 4.454 -9.481 3.256 1.00 93.38 87 GLY A O 1
ATOM 681 N N . HIS A 1 88 ? 3.749 -8.979 1.197 1.00 90.25 88 HIS A N 1
ATOM 682 C CA . HIS A 1 88 ? 3.185 -10.311 0.941 1.00 90.25 88 HIS A CA 1
ATOM 683 C C . HIS A 1 88 ? 4.262 -11.418 1.042 1.00 90.25 88 HIS A C 1
ATOM 685 O O . HIS A 1 88 ? 3.992 -12.519 1.521 1.00 90.25 88 HIS A O 1
ATOM 691 N N . ASN A 1 89 ? 5.506 -11.110 0.671 1.00 90.69 89 ASN A N 1
ATOM 692 C CA . ASN A 1 89 ? 6.682 -11.974 0.800 1.00 90.69 89 ASN A CA 1
ATOM 693 C C . ASN A 1 89 ? 7.029 -12.350 2.251 1.00 90.69 89 ASN A C 1
ATOM 695 O O . ASN A 1 89 ? 7.695 -13.356 2.471 1.00 90.69 89 ASN A O 1
ATOM 699 N N . GLN A 1 90 ? 6.565 -11.591 3.248 1.00 92.19 90 GLN A N 1
ATOM 700 C CA . GLN A 1 90 ? 6.766 -11.903 4.667 1.00 92.19 90 GLN A CA 1
ATOM 701 C C . GLN A 1 90 ? 5.725 -12.900 5.206 1.00 92.19 90 GLN A C 1
ATOM 703 O O . GLN A 1 90 ? 5.868 -13.381 6.329 1.00 92.19 90 GLN A O 1
ATOM 708 N N . PHE A 1 91 ? 4.697 -13.235 4.417 1.00 87.69 91 PHE A N 1
ATOM 709 C CA . PHE A 1 91 ? 3.655 -14.204 4.778 1.00 87.69 91 PHE A CA 1
ATOM 710 C C . PHE A 1 91 ? 3.585 -15.414 3.832 1.00 87.69 91 PHE A C 1
ATOM 712 O O . PHE A 1 91 ? 2.773 -16.313 4.040 1.00 87.69 91 PHE A O 1
ATOM 719 N N . GLY A 1 92 ? 4.428 -15.480 2.799 1.00 80.69 92 GLY A N 1
ATOM 720 C CA . GLY A 1 92 ? 4.468 -16.614 1.879 1.00 80.69 92 GLY A CA 1
ATOM 721 C C . GLY A 1 92 ? 5.628 -16.546 0.890 1.00 80.69 92 GLY A C 1
ATOM 722 O O . GLY A 1 92 ? 6.314 -15.535 0.782 1.00 80.69 92 GLY A O 1
ATOM 723 N N . ASN A 1 93 ? 5.833 -17.626 0.131 1.00 82.31 93 ASN A N 1
ATOM 724 C CA . ASN A 1 93 ? 6.905 -17.720 -0.864 1.00 82.31 93 ASN A CA 1
ATOM 725 C C . ASN A 1 93 ? 6.545 -16.962 -2.157 1.00 82.31 93 ASN A C 1
ATOM 727 O O . ASN A 1 93 ? 6.272 -17.564 -3.197 1.00 82.31 93 ASN A O 1
ATOM 731 N N . LYS A 1 94 ? 6.463 -15.633 -2.065 1.00 82.31 94 LYS A N 1
ATOM 732 C CA . LYS A 1 94 ? 6.169 -14.721 -3.177 1.00 82.31 94 LYS A CA 1
ATOM 733 C C . LYS A 1 94 ? 7.198 -13.603 -3.212 1.00 82.31 94 LYS A C 1
ATOM 735 O O . LYS A 1 94 ? 7.738 -13.226 -2.183 1.00 82.31 94 LYS A O 1
ATOM 740 N N . SER A 1 95 ? 7.418 -13.031 -4.390 1.00 85.12 95 SER A N 1
ATOM 741 C CA . SER A 1 95 ? 8.311 -11.878 -4.548 1.00 85.12 95 SER A CA 1
ATOM 742 C C . SER A 1 95 ? 7.627 -10.539 -4.266 1.00 85.12 95 SER A C 1
ATOM 744 O O . SER A 1 95 ? 8.323 -9.571 -4.002 1.00 85.12 95 SER A O 1
ATOM 746 N N . CYS A 1 96 ? 6.289 -10.472 -4.292 1.00 84.62 96 CYS A N 1
ATOM 747 C CA . CYS A 1 96 ? 5.512 -9.270 -3.961 1.00 84.62 96 CYS A CA 1
ATOM 748 C C . CYS A 1 96 ? 5.830 -8.804 -2.523 1.00 84.62 96 CYS A C 1
ATOM 750 O O . CYS A 1 96 ? 5.763 -9.630 -1.618 1.00 84.62 96 CYS A O 1
ATOM 752 N N . PRO A 1 97 ? 6.154 -7.526 -2.272 1.00 91.69 97 PRO A N 1
ATOM 753 C CA . PRO A 1 97 ? 5.898 -6.378 -3.136 1.00 91.69 97 PRO A CA 1
ATOM 754 C C . PRO A 1 97 ? 7.102 -5.956 -3.985 1.00 91.69 97 PRO A C 1
ATOM 756 O O . PRO A 1 97 ? 7.190 -4.806 -4.363 1.00 91.69 97 PRO A O 1
ATOM 759 N N . SER A 1 98 ? 8.043 -6.851 -4.280 1.00 90.38 98 SER A N 1
ATOM 760 C CA . SER A 1 98 ? 9.214 -6.591 -5.136 1.00 90.38 98 SER A CA 1
ATOM 761 C C . SER A 1 98 ? 10.222 -5.591 -4.560 1.00 90.38 98 SER A C 1
ATOM 763 O O . SER A 1 98 ? 11.161 -5.208 -5.247 1.00 90.38 98 SER A O 1
ATOM 765 N N . PHE A 1 99 ? 10.069 -5.217 -3.287 1.00 90.94 99 PHE A N 1
ATOM 766 C CA . PHE A 1 99 ? 10.998 -4.383 -2.529 1.00 90.94 99 PHE A CA 1
ATOM 767 C C . PHE A 1 99 ? 11.102 -4.854 -1.071 1.00 90.94 99 PHE A C 1
ATOM 769 O O . PHE A 1 99 ? 10.320 -5.687 -0.601 1.00 90.94 99 PHE A O 1
ATOM 776 N N . PHE A 1 100 ? 12.093 -4.332 -0.348 1.00 91.69 100 PHE A N 1
ATOM 777 C CA . PHE A 1 100 ? 12.308 -4.652 1.062 1.00 91.69 100 PHE A CA 1
ATOM 778 C C . PHE A 1 100 ? 11.290 -3.940 1.963 1.00 91.69 100 PHE A C 1
ATOM 780 O O . PHE A 1 100 ? 11.251 -2.711 2.013 1.00 91.69 100 PHE A O 1
ATOM 787 N N . VAL A 1 101 ? 10.513 -4.717 2.718 1.00 92.12 101 VAL A N 1
ATOM 788 C CA . VAL A 1 101 ? 9.677 -4.217 3.816 1.00 92.12 101 VAL A CA 1
ATOM 789 C C . VAL A 1 101 ? 10.363 -4.595 5.133 1.00 92.12 101 VAL A C 1
ATOM 791 O O . VAL A 1 101 ? 10.670 -5.778 5.312 1.00 92.12 101 VAL A O 1
ATOM 794 N N . PRO A 1 102 ? 10.631 -3.640 6.044 1.00 89.69 102 PRO A N 1
ATOM 795 C CA . PRO A 1 102 ? 11.176 -3.949 7.365 1.00 89.69 102 PRO A CA 1
ATOM 796 C C . PRO A 1 102 ? 10.296 -4.936 8.149 1.00 89.69 102 PRO A C 1
ATOM 798 O O . PRO A 1 102 ? 9.094 -5.045 7.899 1.00 89.69 102 PRO A O 1
ATOM 801 N N . THR A 1 103 ? 10.904 -5.674 9.078 1.00 78.62 103 THR A N 1
ATOM 802 C CA . THR A 1 103 ? 10.233 -6.644 9.967 1.00 78.62 103 THR A CA 1
ATOM 803 C C . THR A 1 103 ? 10.101 -6.124 11.380 1.00 78.62 103 THR A C 1
ATOM 805 O O . THR A 1 103 ? 11.111 -5.553 11.853 1.00 78.62 103 THR A O 1
#

Sequence (103 aa):
MVYSDLILLDGTRHTFVKHNNDHVIDSFEVTNDMAGINLISRHLCYVGEIDSSHKIPLDSRTLQQISTMIDIIGEVLGYTPNVKIAGHNQFGNKSCPSFFVPT

Foldseek 3Di:
DFAQWEQEQQLDIDGPQDDPLAQFQDPSNFGDDDPPCSRRDHHYYYDFDAPPVNPHGAPPHDPSNVVSVVVVVVSNCVRVVPDDDDFPVVVDVDCPPRDDDDD

Secondary structure (DSSP, 8-state):
-B-SEEE-TTS-EEESS---SSSS--TTT--BSSTTTTTS---EEE---B-TTS-SB-----HHHHHHHHHHHHHHHHH-TTPPP--GGGTSS--TTSS----

Radius of gyration: 13.72 Å; chains: 1; bounding box: 30×28×37 Å

pLDDT: mean 91.02, std 6.82, range [65.31, 98.44]

Organism: NCBI:txid3048010

InterPro domains:
  IPR036505 N-acetylmuramoyl-L-alanine amidase/PGRP domain superfamily [G3DSA:3.40.80.10] (2-103)
  IPR036505 N-acetylmuramoyl-L-alanine amidase/PGRP domain superfamily [SSF55846] (34-101)

=== Feature glossary ===
The record interleaves many kinds of information about one protein. Here is each kind framed as the question it answers.

Q: Are the domains correctly placed relative to each other?
A: Predicted aligned error is AlphaFold's pairwise confidence. Unlike pLDDT (per-residue), PAE is per-residue-pair and captures whether two parts of the structure are correctly placed relative to each other. Units are ångströms of expected positional error.

Q: Which residues are in helices, strands, or loops?
A: Eight-state secondary structure (DSSP): H is the canonical α-helix, G the tighter 3₁₀-helix, I the wider π-helix; E/B are β-structure, T and S are turns and bends, and '-' is everything else. DSSP derives these from the pattern of main-chain N–H···O=C hydrogen bonds, not from the sequence.

Q: What if only a Cα trace is available?
A: P-SEA three-state annotation labels each residue as helix, strand, or coil based purely on the geometry of the Cα trace. It serves as a fallback when the full backbone (and thus DSSP) is unavailable.

Q: What are the backbone torsion angles?
A: φ (phi) and ψ (psi) are the two rotatable backbone dihedrals per residue: φ is the C(i-1)–N–Cα–C torsion, ψ is the N–Cα–C–N(i+1) torsion, both in degrees on (−180°, 180°]. α-helical residues cluster near (−60°, −45°); β-strand residues near (−120°, +130°). A Ramachandran plot is simply a scatter of (φ, ψ) for every residue.

Q: What known structures does this most resemble?
A: Structural nearest neighbors (via Foldseek easy-search vs the PDB). Reported per hit: target PDB id, E-value, and alignment TM-score. A TM-score above ~0.5 is the conventional threshold for 'same fold'.

Q: What family and function is it annotated with?
A: Database cross-references. InterPro integrates a dozen domain/family signature databases into unified entries with residue-range hits. GO terms attach function/process/location labels with evidence codes. CATH codes position the fold in a four-level structural taxonomy. Organism is the NCBI-taxonomy species name.

Q: Which residues are buried vs exposed?
A: Solvent accessibility: the surface area of each residue that a 1.4 Å water probe can touch, in Å². When only backbone atoms are present the absolute values are lower than full-atom SASA (side chains contribute most of the area) and are flagged as backbone-only.

Q: What do the diagnostic plots show?
A: Three diagnostic plots accompany the record. The Cα contact map visualizes the tertiary structure as a 2D adjacency matrix (8 Å cutoff, sequence-local contacts suppressed). The Ramachandran plot shows the distribution of backbone (φ, ψ) torsions, with points in the α and β basins reflecting secondary structure content. The PAE plot shows AlphaFold's inter-residue confidence as a color matrix.

Q: What is the amino-acid chain?
A: The amino-acid sequence is the protein's primary structure: the linear order of residues from the N-terminus to the C-terminus, written in one-letter code. Everything else here — the 3D coordinates, the secondary structure, the domain annotations — is ultimately a consequence of this string.

Q: What do the rendered images show?
A: The six renders are orthographic views along the three Cartesian axes in both directions. Representation (cartoon, sticks, or surface) and color scheme (sequence-rainbow or by-chain) vary across proteins so the training set covers all the common visualization conventions.

Q: Where is each backbone atom in 3D?
A: The mmCIF table is the protein's shape written out atom by atom. For each backbone N, Cα, C, and carbonyl O, it records an (x, y, z) coordinate triple in Å plus the residue type, chain letter, and residue number.

Q: How mobile is each atom in the crystal?
A: For experimental (PDB) structures, the B-factor (temperature factor) quantifies the positional spread of each atom in the crystal — a combination of thermal vibration and static disorder — in units of Å². High B-factors mark flexible loops or poorly resolved regions; low B-factors mark the rigid, well-ordered core.

Q: How big and how compact is the whole molecule?
A: Three whole-structure scalars: the radius of gyration (RMS distance of Cα from centroid, in Å), the count of Cα–Cα contacts (pairs closer than 8 Å and separated by more than four residues in sequence — i.e. tertiary, not local, contacts), and the bounding-box dimensions. Together they distinguish compact globular folds from extended fibres or disordered chains.

Q: What does the local fold look like, residue by residue?
A: A 3Di character summarizes, for each residue, the relative orientation of the Cα frame of its nearest spatial neighbor. Because it encodes fold topology rather than chemistry, 3Di alignments detect remote structural similarity that sequence alignment misses.

Q: How confident is the AlphaFold model at each residue?
A: For AlphaFold models, the B-factor field carries pLDDT — the model's own estimate of local accuracy on a 0–100 scale. Regions with pLDDT<50 should be treated as essentially unmodeled; they often correspond to intrinsically disordered segments.